Protein AF-A0A932TLA5-F1 (afdb_monomer)

Solvent-accessible surface area (backbone atoms only — not comparable to full-atom values): 7804 Å² total; per-residue (Å²): 129,85,81,56,60,15,29,28,71,40,36,36,31,42,63,50,91,92,55,76,73,46,76,40,68,58,50,44,38,35,50,74,53,15,45,77,65,34,44,91,45,57,75,76,45,26,44,30,40,27,32,50,67,37,42,52,53,24,27,58,73,66,78,42,95,70,65,72,69,78,76,64,48,32,30,34,30,35,72,45,68,63,69,78,38,51,79,34,40,33,36,40,54,59,18,31,30,37,25,69,36,71,37,80,64,48,72,66,38,30,74,76,38,80,63,44,28,68,39,23,57,56,88,46,27,48,13,32,25,16,27,28,72,38,44,26,56,33,41,55,69,26,50,30,36,70,56,78,84,130

Structure (mmCIF, N/CA/C/O backbone):
data_AF-A0A932TLA5-F1
#
_entry.id   AF-A0A932TLA5-F1
#
loop_
_atom_site.group_PDB
_atom_site.id
_atom_site.type_symbol
_atom_site.label_atom_id
_atom_site.label_alt_id
_atom_site.label_comp_id
_atom_site.label_asym_id
_atom_site.label_entity_id
_atom_site.label_seq_id
_atom_site.pdbx_PDB_ins_code
_atom_site.Cartn_x
_atom_site.Cartn_y
_atom_site.Cartn_z
_atom_site.occupancy
_atom_site.B_iso_or_equiv
_atom_site.auth_seq_id
_atom_site.auth_comp_id
_atom_site.auth_asym_id
_atom_site.auth_atom_id
_atom_site.pdbx_PDB_model_num
ATOM 1 N N . MET A 1 1 ? -26.756 2.332 -3.937 1.00 44.00 1 MET A N 1
ATOM 2 C CA . MET A 1 1 ? -25.362 2.520 -4.384 1.00 44.00 1 MET A CA 1
ATOM 3 C C . MET A 1 1 ? -24.557 1.477 -3.639 1.00 44.00 1 MET A C 1
ATOM 5 O O . MET A 1 1 ? -24.578 1.517 -2.418 1.00 44.00 1 MET A O 1
ATOM 9 N N . SER A 1 2 ? -24.045 0.454 -4.327 1.00 42.62 2 SER A N 1
ATOM 10 C CA . SER A 1 2 ? -23.400 -0.683 -3.659 1.00 42.62 2 SER A CA 1
ATOM 11 C C . SER A 1 2 ? -22.163 -0.208 -2.914 1.00 42.62 2 SER A C 1
ATOM 13 O O . SER A 1 2 ? -21.214 0.274 -3.531 1.00 42.62 2 SER A O 1
ATOM 15 N N . ASP A 1 3 ? -22.213 -0.336 -1.595 1.00 55.25 3 ASP A N 1
ATOM 16 C CA . ASP A 1 3 ? -21.116 -0.067 -0.680 1.00 55.25 3 ASP A CA 1
ATOM 17 C C . ASP A 1 3 ? -20.036 -1.130 -0.928 1.00 55.25 3 ASP A C 1
ATOM 19 O O . ASP A 1 3 ? -20.068 -2.235 -0.379 1.00 55.25 3 ASP A O 1
ATOM 23 N N . SER A 1 4 ? -19.171 -0.872 -1.913 1.00 65.69 4 SER A N 1
ATOM 24 C CA . SER A 1 4 ? -18.162 -1.837 -2.347 1.00 65.69 4 SER A CA 1
ATOM 25 C C . SER A 1 4 ? -17.140 -1.981 -1.229 1.00 65.69 4 SER A C 1
ATOM 27 O O . SER A 1 4 ? -16.305 -1.104 -1.010 1.00 65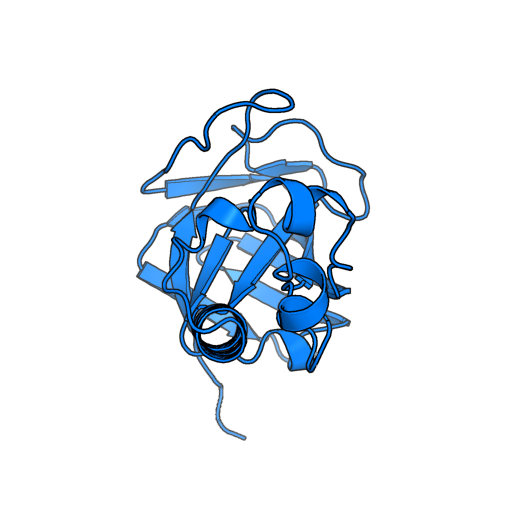.69 4 SER A O 1
ATOM 29 N N . THR A 1 5 ? -17.266 -3.075 -0.483 1.00 86.94 5 THR A N 1
ATOM 30 C CA . THR A 1 5 ? -16.390 -3.412 0.635 1.00 86.94 5 THR A CA 1
ATOM 31 C C . THR A 1 5 ? -15.260 -4.287 0.113 1.00 86.94 5 THR A C 1
ATOM 33 O O . THR A 1 5 ? -15.496 -5.409 -0.333 1.00 86.94 5 THR A O 1
ATOM 36 N N . GLY A 1 6 ? -14.039 -3.765 0.171 1.00 95.44 6 GLY A N 1
ATOM 37 C CA . GLY A 1 6 ? -12.826 -4.528 -0.084 1.00 95.44 6 GLY A CA 1
ATOM 38 C C . GLY A 1 6 ? -12.287 -5.208 1.173 1.00 95.44 6 GLY A C 1
ATOM 39 O O . GLY A 1 6 ? -12.865 -5.107 2.257 1.00 95.44 6 GLY A O 1
ATOM 40 N N . VAL A 1 7 ? -11.141 -5.866 1.033 1.00 97.75 7 VAL A N 1
ATOM 41 C CA . VAL A 1 7 ? -10.421 -6.536 2.124 1.00 97.75 7 VAL A CA 1
ATOM 42 C C . VAL A 1 7 ? -8.923 -6.268 2.026 1.00 97.75 7 VAL A C 1
ATOM 44 O O . VAL A 1 7 ? -8.384 -6.187 0.923 1.00 97.75 7 VAL A O 1
ATOM 47 N N . ILE A 1 8 ? -8.242 -6.125 3.163 1.00 98.25 8 ILE A N 1
ATOM 48 C CA . ILE A 1 8 ? -6.777 -6.098 3.225 1.00 98.25 8 ILE A CA 1
ATOM 49 C C . ILE A 1 8 ? -6.261 -7.525 3.041 1.00 98.25 8 ILE A C 1
ATOM 51 O O . ILE A 1 8 ? -6.511 -8.394 3.869 1.00 98.25 8 ILE A O 1
ATOM 55 N N . GLU A 1 9 ? -5.517 -7.771 1.970 1.00 98.00 9 GLU A N 1
ATOM 56 C CA . GLU A 1 9 ? -4.968 -9.092 1.649 1.00 98.00 9 GLU A CA 1
ATOM 57 C C . GLU A 1 9 ? -3.507 -9.240 2.091 1.00 98.00 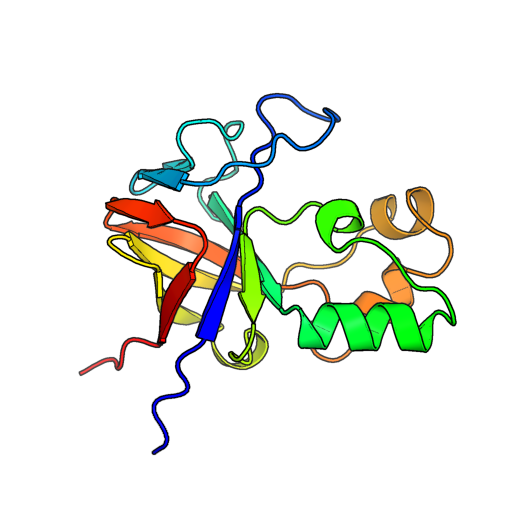9 GLU A C 1
ATOM 59 O O . GLU A 1 9 ? -3.071 -10.343 2.410 1.00 98.00 9 GLU A O 1
ATOM 64 N N . ALA A 1 10 ? -2.750 -8.139 2.148 1.00 98.12 10 ALA A N 1
ATOM 65 C CA . ALA A 1 10 ? -1.383 -8.146 2.660 1.00 98.12 10 ALA A CA 1
ATOM 66 C C . ALA A 1 10 ? -0.992 -6.800 3.275 1.00 98.12 10 ALA A C 1
ATOM 68 O O . ALA A 1 10 ? -1.397 -5.740 2.787 1.00 98.12 10 ALA A O 1
ATOM 69 N N . ILE A 1 11 ? -0.143 -6.856 4.303 1.00 98.31 11 ILE A N 1
ATOM 70 C CA . ILE A 1 11 ? 0.480 -5.695 4.938 1.00 98.31 11 ILE A CA 1
ATOM 71 C C . ILE A 1 11 ? 1.996 -5.862 4.861 1.00 98.31 11 ILE A C 1
ATOM 73 O O . ILE A 1 11 ? 2.549 -6.877 5.282 1.00 98.31 11 ILE A O 1
ATOM 77 N N . LEU A 1 12 ? 2.669 -4.853 4.318 1.00 97.75 12 LEU A N 1
ATOM 78 C CA . LEU A 1 12 ? 4.102 -4.833 4.070 1.00 97.75 12 LEU A CA 1
ATOM 79 C C . LEU A 1 12 ? 4.700 -3.532 4.609 1.00 97.75 12 LEU A C 1
ATOM 81 O O . LEU A 1 12 ? 4.264 -2.421 4.277 1.00 97.75 12 LEU A O 1
ATOM 85 N N . VAL A 1 13 ? 5.766 -3.665 5.388 1.00 96.94 13 VAL A N 1
ATOM 86 C CA . VAL A 1 13 ?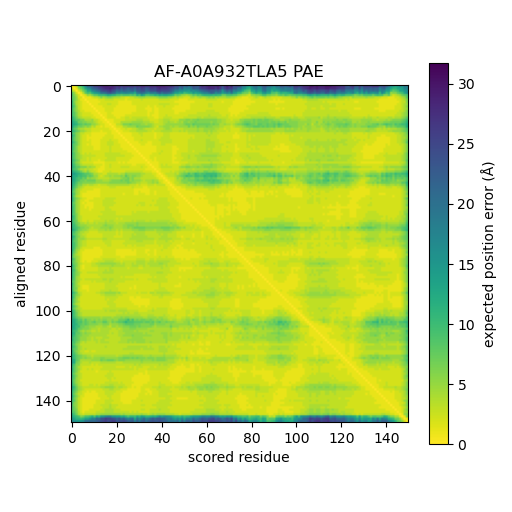 6.562 -2.527 5.855 1.00 96.94 13 VAL A CA 1
ATOM 87 C C . VAL A 1 13 ? 7.975 -2.584 5.293 1.00 96.94 13 VAL A C 1
ATOM 89 O O . VAL A 1 13 ? 8.506 -3.644 4.947 1.00 96.94 13 VAL A O 1
ATOM 92 N N . TYR A 1 14 ? 8.587 -1.410 5.171 1.00 95.88 14 TYR A N 1
ATOM 93 C CA . TYR A 1 14 ? 9.925 -1.224 4.629 1.00 95.88 14 TYR A CA 1
ATOM 94 C C . TYR A 1 14 ? 10.759 -0.396 5.611 1.00 95.88 14 TYR A C 1
ATOM 96 O O . TYR A 1 14 ? 10.962 0.798 5.365 1.00 95.88 14 TYR A O 1
ATOM 104 N N . PRO A 1 15 ? 11.273 -1.002 6.700 1.00 93.94 15 PRO A N 1
ATOM 105 C CA . PRO A 1 15 ? 11.935 -0.271 7.785 1.00 93.94 15 PRO A CA 1
ATOM 106 C C . PRO A 1 15 ? 13.133 0.570 7.321 1.00 93.94 15 PRO A C 1
ATOM 108 O O . PRO A 1 15 ? 13.428 1.622 7.884 1.00 93.94 15 PRO A O 1
ATOM 111 N N . THR A 1 16 ? 13.819 0.138 6.256 1.00 92.31 16 THR A N 1
ATOM 112 C CA . THR A 1 16 ? 14.958 0.855 5.665 1.00 92.31 16 THR A CA 1
ATOM 113 C C . THR A 1 16 ? 14.857 0.963 4.135 1.00 92.31 16 THR A C 1
ATOM 115 O O . THR A 1 16 ? 14.160 0.181 3.478 1.00 92.31 16 THR A O 1
ATOM 118 N N . PRO A 1 17 ? 15.520 1.946 3.494 1.00 87.56 17 PRO A N 1
ATOM 119 C CA . PRO A 1 17 ? 15.558 2.029 2.036 1.00 87.56 17 PRO A CA 1
ATOM 120 C C . PRO A 1 17 ? 16.142 0.760 1.401 1.00 87.56 17 PRO A C 1
ATOM 122 O O . PRO A 1 17 ? 17.169 0.261 1.840 1.00 87.56 17 PRO A O 1
ATOM 125 N N . ARG A 1 18 ? 15.514 0.281 0.319 1.00 84.25 18 ARG A N 1
ATOM 126 C CA . ARG A 1 18 ? 15.942 -0.902 -0.459 1.00 84.25 18 ARG A CA 1
ATOM 127 C C . ARG A 1 18 ? 15.933 -2.237 0.305 1.00 84.25 18 ARG A C 1
ATOM 129 O O . ARG A 1 18 ? 16.399 -3.223 -0.252 1.00 84.25 18 ARG A O 1
ATOM 136 N N . CYS A 1 19 ? 15.348 -2.311 1.502 1.00 89.19 19 CYS A N 1
ATOM 137 C CA . CYS A 1 19 ? 15.177 -3.590 2.192 1.00 89.19 19 CYS A CA 1
ATOM 138 C C . CYS A 1 19 ? 14.249 -4.550 1.431 1.00 89.19 19 CYS A C 1
ATOM 140 O O . CYS A 1 19 ? 13.454 -4.134 0.570 1.00 89.19 19 CYS A O 1
ATOM 142 N N . VAL A 1 20 ? 14.349 -5.826 1.796 1.00 91.06 20 VAL A N 1
ATOM 143 C CA . VAL A 1 20 ? 13.316 -6.832 1.539 1.00 91.06 20 VAL A CA 1
ATOM 144 C C . VAL A 1 20 ? 12.056 -6.426 2.321 1.00 91.06 20 VAL A C 1
ATOM 146 O O . VAL A 1 20 ? 12.198 -5.981 3.462 1.00 91.06 20 VAL A O 1
ATOM 149 N N . PRO A 1 21 ? 10.849 -6.498 1.726 1.00 93.94 21 PRO A N 1
ATOM 150 C CA . PRO A 1 21 ? 9.612 -6.244 2.462 1.00 93.94 21 PRO A CA 1
ATOM 151 C C . PRO A 1 21 ? 9.511 -7.148 3.691 1.00 93.94 21 PRO A C 1
ATOM 153 O O . PRO A 1 21 ? 9.815 -8.337 3.610 1.00 93.94 21 PRO A O 1
ATOM 156 N N . VAL A 1 22 ? 9.037 -6.589 4.800 1.00 96.62 22 VAL A N 1
ATOM 157 C CA . VAL A 1 22 ? 8.673 -7.363 5.988 1.00 96.62 22 VAL A CA 1
ATOM 158 C C . VAL A 1 22 ? 7.150 -7.522 5.980 1.00 96.62 22 VAL A C 1
ATOM 160 O O . VAL A 1 22 ? 6.454 -6.514 6.143 1.00 96.62 22 VAL A O 1
ATOM 163 N N . PRO A 1 23 ? 6.619 -8.734 5.732 1.00 97.25 23 PRO A N 1
ATOM 164 C CA . PRO A 1 23 ? 5.188 -8.981 5.812 1.00 97.25 23 PRO A CA 1
ATOM 165 C C . PRO A 1 23 ? 4.731 -9.013 7.268 1.00 97.25 23 PRO A C 1
ATOM 167 O O . PRO A 1 23 ? 5.410 -9.581 8.124 1.00 97.25 23 PRO A O 1
ATOM 170 N N . LEU A 1 24 ? 3.570 -8.422 7.532 1.00 97.62 24 LEU A N 1
ATOM 171 C CA . LEU A 1 24 ? 2.946 -8.392 8.849 1.00 97.62 24 LEU A CA 1
ATOM 172 C C . LEU A 1 24 ? 1.520 -8.946 8.773 1.00 97.62 24 LEU A C 1
ATOM 174 O O . LEU A 1 24 ? 0.805 -8.704 7.801 1.00 97.62 24 LEU A O 1
ATOM 178 N N . ALA A 1 25 ? 1.097 -9.667 9.813 1.00 97.81 25 ALA A N 1
ATOM 179 C CA . ALA A 1 25 ? -0.305 -10.061 9.976 1.00 97.81 25 ALA A CA 1
ATOM 180 C C . ALA A 1 25 ? -1.173 -8.877 10.439 1.00 97.81 25 ALA A C 1
ATOM 182 O O . ALA A 1 25 ? -2.342 -8.780 10.073 1.00 97.81 25 ALA A O 1
ATOM 183 N N . GLU A 1 26 ? -0.577 -7.963 11.205 1.00 97.81 26 GLU A N 1
ATOM 184 C CA . GLU A 1 26 ? -1.186 -6.737 11.710 1.00 97.81 26 GLU A CA 1
ATOM 185 C C . GLU A 1 26 ? -0.165 -5.596 11.748 1.00 97.81 26 GLU A C 1
ATOM 187 O O . GLU A 1 26 ? 1.035 -5.829 11.875 1.00 97.81 26 GLU A O 1
ATOM 192 N N . ALA A 1 27 ? -0.635 -4.357 11.643 1.00 97.88 27 ALA A N 1
ATOM 193 C CA . ALA A 1 27 ? 0.182 -3.160 11.783 1.00 97.88 27 ALA A CA 1
ATOM 194 C C . ALA A 1 27 ? -0.584 -2.054 12.512 1.00 97.88 27 ALA A C 1
ATOM 196 O O . ALA A 1 27 ? -1.814 -2.027 12.552 1.00 97.88 27 ALA A O 1
ATOM 197 N N . THR A 1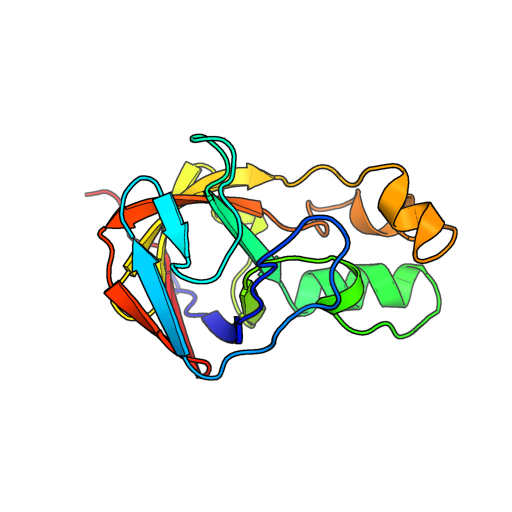 28 ? 0.156 -1.095 13.066 1.00 98.19 28 THR A N 1
ATOM 198 C CA . THR A 1 28 ? -0.427 0.120 13.648 1.00 98.19 28 THR A CA 1
ATOM 199 C C . THR A 1 28 ? -0.265 1.292 12.688 1.00 98.19 28 THR A C 1
ATOM 201 O O . THR A 1 28 ? 0.861 1.720 12.416 1.00 98.19 28 THR A O 1
ATOM 204 N N . ALA A 1 29 ? -1.382 1.844 12.215 1.00 97.81 29 ALA A N 1
ATOM 205 C CA . ALA A 1 29 ? -1.404 3.121 11.517 1.00 97.81 29 ALA A CA 1
ATOM 206 C C . ALA A 1 29 ? -1.363 4.272 12.531 1.00 97.81 29 ALA A C 1
ATOM 208 O O . ALA A 1 29 ? -2.087 4.280 13.525 1.00 97.81 29 ALA A O 1
ATOM 209 N N . VAL A 1 30 ? -0.519 5.262 12.272 1.00 97.44 30 VAL A N 1
ATOM 210 C CA . VAL A 1 30 ? -0.298 6.430 13.121 1.00 97.44 30 VAL A CA 1
ATOM 211 C C . VAL A 1 30 ? -0.643 7.677 12.317 1.00 97.44 30 VAL A C 1
ATOM 213 O O . VAL A 1 30 ? -0.079 7.907 11.243 1.00 97.44 30 VAL A O 1
ATOM 216 N N . ALA A 1 31 ? -1.577 8.473 12.844 1.00 96.69 31 ALA A N 1
ATOM 217 C CA . ALA A 1 31 ? -2.048 9.695 12.204 1.00 96.69 31 ALA A CA 1
ATOM 218 C C . ALA A 1 31 ? -0.882 10.633 11.872 1.00 96.69 31 ALA A C 1
ATOM 220 O O . ALA A 1 31 ? 0.001 10.859 12.699 1.00 96.69 31 ALA A O 1
ATOM 221 N N . ASN A 1 32 ? -0.894 11.176 10.656 1.00 94.81 32 ASN A N 1
ATOM 222 C CA . ASN A 1 32 ? 0.142 12.054 10.109 1.00 94.81 32 ASN A CA 1
ATOM 223 C C . ASN A 1 32 ? 1.560 11.454 10.013 1.00 94.81 32 ASN A C 1
ATOM 225 O O . ASN A 1 32 ? 2.516 12.190 9.768 1.00 94.81 32 ASN A O 1
ATOM 229 N N . VAL A 1 33 ? 1.711 10.135 10.182 1.00 95.00 33 VAL A N 1
ATOM 230 C CA . VAL A 1 33 ? 3.015 9.451 10.156 1.00 95.00 33 VAL A CA 1
ATOM 231 C C . VAL A 1 33 ? 3.038 8.311 9.134 1.00 95.00 33 VAL A C 1
ATOM 233 O O . VAL A 1 33 ? 3.945 8.262 8.307 1.00 95.00 33 VAL A O 1
ATOM 236 N N . GLY A 1 34 ? 2.053 7.407 9.151 1.00 96.19 34 GLY A N 1
ATOM 237 C CA . GLY A 1 34 ? 2.057 6.181 8.339 1.00 96.19 34 GLY A CA 1
ATOM 238 C C . GLY A 1 34 ? 1.978 4.922 9.198 1.00 96.19 34 GLY A C 1
ATOM 239 O O . GLY A 1 34 ? 1.271 4.916 10.199 1.00 96.19 34 GLY A O 1
ATOM 240 N N . LEU A 1 35 ? 2.672 3.846 8.820 1.00 97.19 35 LEU A N 1
ATOM 241 C CA . LEU A 1 35 ? 2.709 2.596 9.597 1.00 97.19 35 LEU A CA 1
ATOM 242 C C . LEU A 1 35 ? 3.920 2.576 10.544 1.00 97.19 35 LEU A C 1
ATOM 244 O O . LEU A 1 35 ? 5.016 2.950 10.133 1.00 97.19 35 LEU A O 1
ATOM 248 N N . ARG A 1 36 ? 3.736 2.127 11.795 1.00 94.38 36 ARG A N 1
ATOM 249 C CA . ARG A 1 36 ? 4.734 2.214 12.884 1.00 94.38 36 ARG A CA 1
ATOM 250 C C . ARG A 1 36 ? 6.077 1.518 12.587 1.00 94.38 36 ARG A C 1
ATOM 252 O O . ARG A 1 36 ? 7.103 2.016 13.043 1.00 94.38 36 ARG A O 1
ATOM 259 N N . GLU A 1 37 ? 6.096 0.425 11.825 1.00 93.00 37 GLU A N 1
ATOM 260 C CA . GLU A 1 37 ? 7.330 -0.264 11.401 1.00 93.00 37 GLU A CA 1
ATOM 261 C C . GLU A 1 37 ? 7.802 0.088 9.978 1.00 93.00 37 GLU A C 1
ATOM 263 O O . GLU A 1 37 ? 8.829 -0.420 9.518 1.00 93.00 37 GLU A O 1
ATOM 268 N N . ASP A 1 38 ? 7.080 0.949 9.254 1.00 95.94 38 ASP A N 1
ATOM 269 C CA . ASP A 1 38 ? 7.557 1.449 7.966 1.00 95.94 38 ASP A CA 1
ATOM 270 C C . ASP A 1 38 ? 8.548 2.596 8.184 1.00 95.94 38 ASP A C 1
ATOM 272 O O . ASP A 1 38 ? 8.495 3.343 9.162 1.00 95.94 38 ASP A O 1
ATOM 276 N N . ARG A 1 39 ? 9.478 2.764 7.244 1.00 92.12 39 ARG A N 1
ATOM 277 C CA . ARG A 1 39 ? 10.347 3.945 7.246 1.00 92.12 39 ARG A CA 1
ATOM 278 C C . ARG A 1 39 ? 9.521 5.227 7.187 1.00 92.12 39 ARG A C 1
ATOM 280 O O . ARG A 1 39 ? 8.446 5.259 6.589 1.00 92.12 39 ARG A O 1
ATOM 287 N N . ASN A 1 40 ? 10.112 6.321 7.658 1.00 86.75 40 ASN A N 1
ATOM 288 C CA . ASN A 1 40 ? 9.500 7.635 7.518 1.00 86.75 40 ASN A CA 1
ATOM 289 C C . ASN A 1 40 ? 9.283 7.989 6.033 1.00 86.75 40 ASN A C 1
ATOM 291 O O . ASN A 1 40 ? 10.181 7.825 5.193 1.00 86.75 40 ASN A O 1
ATOM 295 N N . ARG A 1 41 ? 8.080 8.457 5.707 1.00 86.19 41 ARG A N 1
ATOM 296 C CA . ARG A 1 41 ? 7.663 8.804 4.346 1.00 86.19 41 ARG A CA 1
ATOM 297 C C . ARG A 1 41 ? 7.349 10.301 4.265 1.00 86.19 41 ARG A C 1
ATOM 299 O O . ARG A 1 41 ? 7.128 10.935 5.291 1.00 86.19 41 ARG A O 1
ATOM 306 N N . PRO A 1 42 ? 7.330 10.897 3.060 1.00 88.94 42 PRO A N 1
ATOM 307 C CA . PRO A 1 42 ? 6.852 12.267 2.899 1.00 88.94 42 PRO A CA 1
ATOM 308 C C . PRO A 1 42 ? 5.433 12.425 3.457 1.00 88.94 42 PRO A C 1
ATOM 310 O O . PRO A 1 42 ? 4.612 11.523 3.286 1.00 88.94 42 PRO A O 1
ATOM 313 N N . ALA A 1 43 ? 5.136 13.582 4.053 1.00 86.31 43 ALA A N 1
ATOM 314 C CA . ALA A 1 43 ? 3.862 13.849 4.727 1.00 86.31 43 ALA A CA 1
ATOM 315 C C . ALA A 1 43 ? 2.630 13.608 3.837 1.00 86.31 43 ALA A C 1
ATOM 317 O O . ALA A 1 43 ? 1.588 13.200 4.334 1.00 86.31 43 ALA A O 1
ATOM 318 N N . GLU A 1 44 ? 2.766 13.807 2.526 1.00 88.56 44 GLU A N 1
ATOM 319 C CA . GLU A 1 44 ? 1.696 13.643 1.535 1.00 88.56 44 GLU A CA 1
ATOM 320 C C . GLU A 1 44 ? 1.500 12.189 1.070 1.00 88.56 44 GLU A C 1
ATOM 322 O O . GLU A 1 44 ? 0.527 11.892 0.384 1.00 88.56 44 GLU A O 1
ATOM 327 N N . ARG A 1 45 ? 2.420 11.276 1.413 1.00 93.06 45 ARG A N 1
ATOM 328 C CA . ARG A 1 45 ? 2.419 9.867 0.988 1.00 93.06 45 ARG A CA 1
ATOM 329 C C . ARG A 1 45 ? 2.864 8.974 2.13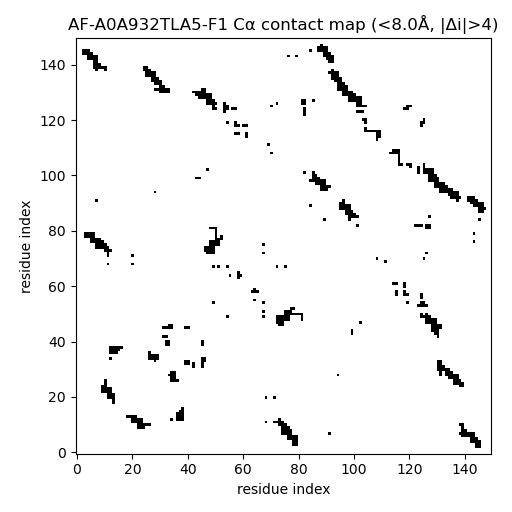9 1.00 93.06 45 ARG A C 1
ATOM 331 O O . ARG A 1 45 ? 3.981 8.459 2.130 1.00 93.06 45 ARG A O 1
ATOM 338 N N . GLN A 1 46 ? 1.987 8.791 3.113 1.00 96.00 46 GLN A N 1
ATOM 339 C CA . GLN A 1 46 ? 2.285 8.036 4.329 1.00 96.00 46 GLN A CA 1
ATOM 340 C C . GLN A 1 46 ? 2.069 6.536 4.131 1.00 96.00 46 GLN A C 1
ATOM 342 O O . GLN A 1 46 ? 2.900 5.736 4.548 1.00 96.00 46 GLN A O 1
ATOM 347 N N . VAL A 1 47 ? 0.990 6.160 3.440 1.00 96.81 47 VAL A N 1
ATOM 348 C CA . VAL A 1 47 ? 0.642 4.764 3.149 1.00 96.81 47 VAL A CA 1
ATOM 349 C C . VAL A 1 47 ? 0.353 4.621 1.656 1.00 96.81 47 VAL A C 1
ATOM 351 O O . VAL A 1 47 ? -0.156 5.536 1.010 1.00 96.81 47 VAL A O 1
ATOM 354 N N . THR A 1 48 ? 0.733 3.487 1.072 1.00 97.12 48 THR A N 1
ATOM 355 C CA . THR A 1 48 ? 0.461 3.166 -0.338 1.00 97.12 48 THR A CA 1
ATOM 356 C C . THR A 1 48 ? -0.369 1.899 -0.446 1.00 97.12 48 THR A C 1
ATOM 358 O O . THR A 1 48 ? -0.085 0.925 0.248 1.00 97.12 48 THR A O 1
ATOM 361 N N . LEU A 1 49 ? -1.374 1.921 -1.318 1.00 98.00 49 LEU A N 1
ATOM 362 C CA . LEU A 1 49 ? -2.317 0.826 -1.519 1.00 98.00 49 LEU A CA 1
ATOM 363 C C . LEU A 1 49 ? -2.230 0.328 -2.963 1.00 98.00 49 LEU A C 1
ATOM 365 O O . LEU A 1 49 ? -2.104 1.130 -3.891 1.00 98.00 49 LEU A O 1
ATOM 369 N N . LEU A 1 50 ? -2.323 -0.984 -3.148 1.00 98.19 50 LEU A N 1
ATOM 370 C CA . LEU A 1 50 ? -2.354 -1.660 -4.442 1.00 98.19 50 LEU A CA 1
ATOM 371 C C . LEU A 1 50 ? -3.575 -2.580 -4.504 1.00 98.19 50 LEU A C 1
ATOM 373 O O . LEU A 1 50 ? -3.795 -3.352 -3.577 1.00 98.19 50 LEU A O 1
ATOM 377 N N . SER A 1 51 ? -4.345 -2.525 -5.592 1.00 97.44 51 SER A N 1
ATOM 378 C CA . SER A 1 51 ? -5.434 -3.479 -5.820 1.00 97.44 51 SER A CA 1
ATOM 379 C C . SER A 1 51 ? -4.859 -4.779 -6.379 1.00 97.44 51 SER A C 1
ATOM 381 O O . SER A 1 51 ? -4.049 -4.751 -7.313 1.00 97.44 51 SER A O 1
ATOM 383 N N . ARG A 1 52 ? -5.292 -5.922 -5.836 1.00 97.12 52 ARG A N 1
ATOM 384 C CA . ARG A 1 52 ? -4.954 -7.244 -6.375 1.00 97.12 52 ARG A CA 1
ATOM 385 C C . ARG A 1 52 ? -5.404 -7.362 -7.828 1.00 97.12 52 ARG A C 1
ATOM 387 O O . ARG A 1 52 ? -4.648 -7.856 -8.658 1.00 97.12 52 ARG A O 1
ATOM 394 N N . GLU A 1 53 ? -6.611 -6.907 -8.146 1.00 96.62 53 GLU A N 1
ATOM 395 C CA . GLU A 1 53 ? -7.183 -6.984 -9.491 1.00 96.62 53 GLU A CA 1
ATOM 396 C C . GLU A 1 53 ? -6.398 -6.129 -10.494 1.00 96.62 53 GLU A C 1
ATOM 398 O O . GLU A 1 53 ? -6.125 -6.570 -11.611 1.00 96.62 53 GLU A O 1
ATOM 403 N N . ASP A 1 54 ? -6.001 -4.919 -10.096 1.00 96.69 54 ASP A N 1
ATOM 404 C CA . ASP A 1 54 ? -5.148 -4.051 -10.911 1.00 96.69 54 ASP A CA 1
ATOM 405 C C . ASP A 1 54 ? -3.763 -4.650 -11.142 1.00 96.69 54 ASP A C 1
ATOM 407 O O . ASP A 1 54 ? -3.243 -4.613 -12.262 1.00 96.69 54 ASP A O 1
ATOM 411 N N . TRP A 1 55 ? -3.181 -5.236 -10.094 1.00 97.25 55 TRP A N 1
ATOM 412 C CA . TRP A 1 55 ? -1.903 -5.922 -10.191 1.00 97.25 55 TRP A CA 1
ATOM 413 C C . TRP A 1 55 ? -1.981 -7.104 -11.159 1.00 97.25 55 TRP A C 1
ATOM 415 O O . TRP A 1 55 ? -1.173 -7.180 -12.079 1.00 97.25 55 TRP A O 1
ATOM 425 N N . GLN A 1 56 ? -3.002 -7.957 -11.023 1.00 96.69 56 GLN A N 1
ATOM 426 C CA . GLN A 1 56 ? -3.250 -9.089 -11.921 1.00 96.69 56 GLN A CA 1
ATOM 427 C C . GLN A 1 56 ? -3.413 -8.645 -13.380 1.00 96.69 56 GLN A C 1
ATOM 429 O O . GLN A 1 56 ? -2.864 -9.276 -14.279 1.00 96.69 56 GLN A O 1
ATOM 434 N N . ARG A 1 57 ? -4.116 -7.533 -13.639 1.00 96.69 57 ARG A N 1
ATOM 435 C CA . ARG A 1 57 ? -4.222 -6.962 -14.993 1.00 96.69 57 ARG A CA 1
ATOM 436 C C . ARG A 1 57 ? -2.872 -6.501 -15.539 1.00 96.69 57 ARG A C 1
ATOM 438 O O . ARG A 1 57 ? -2.596 -6.697 -16.720 1.00 96.69 57 ARG A O 1
ATOM 445 N N . ALA A 1 58 ? -2.050 -5.857 -14.712 1.00 96.38 58 ALA A N 1
ATOM 446 C CA . ALA A 1 58 ? -0.737 -5.374 -15.128 1.00 96.38 58 ALA A CA 1
ATOM 447 C C . ALA A 1 58 ? 0.233 -6.528 -15.424 1.00 96.38 58 ALA A C 1
ATOM 449 O O . ALA A 1 58 ? 0.953 -6.478 -16.417 1.00 96.38 58 ALA A O 1
ATOM 450 N N . THR A 1 59 ? 0.239 -7.570 -14.595 1.00 96.38 59 THR A N 1
ATOM 451 C CA . THR A 1 59 ? 1.110 -8.740 -14.763 1.00 96.38 59 THR A CA 1
ATOM 452 C C . THR A 1 59 ? 0.651 -9.625 -15.928 1.00 96.38 59 THR A C 1
ATOM 454 O O . THR A 1 59 ? 1.476 -10.070 -16.723 1.00 96.38 59 THR A O 1
ATOM 457 N N . ALA A 1 60 ? -0.661 -9.768 -16.137 1.00 95.94 60 ALA A N 1
ATOM 458 C CA . ALA A 1 60 ? -1.205 -10.424 -17.325 1.00 95.94 60 ALA A CA 1
ATOM 459 C C . ALA A 1 60 ? -0.826 -9.693 -18.624 1.00 95.94 60 ALA A C 1
ATOM 461 O O . ALA A 1 60 ? -0.406 -10.333 -19.578 1.00 95.94 60 ALA A O 1
ATOM 462 N N . ALA A 1 61 ? -0.899 -8.356 -18.657 1.00 95.62 61 ALA A N 1
ATOM 463 C CA . ALA A 1 61 ? -0.477 -7.564 -19.822 1.00 95.62 61 ALA A CA 1
ATOM 464 C C . ALA A 1 61 ? 1.032 -7.654 -20.120 1.00 95.62 61 ALA A C 1
ATOM 466 O O . ALA A 1 61 ? 1.475 -7.271 -21.200 1.00 95.62 61 ALA A O 1
ATOM 467 N N . LEU A 1 62 ? 1.811 -8.130 -19.150 1.00 94.44 62 LEU A N 1
ATOM 468 C CA . LEU A 1 62 ? 3.242 -8.368 -19.261 1.00 94.44 62 LEU A CA 1
ATOM 469 C C . LEU A 1 62 ? 3.567 -9.820 -19.653 1.00 94.44 62 LEU A C 1
ATOM 471 O O . LEU A 1 62 ? 4.741 -10.148 -19.803 1.00 94.44 62 LEU A O 1
ATOM 475 N N . ASP A 1 63 ? 2.558 -10.690 -19.769 1.00 95.31 63 ASP A N 1
ATOM 476 C CA . ASP A 1 63 ? 2.704 -12.138 -19.952 1.00 95.31 63 ASP A CA 1
ATOM 477 C C . ASP A 1 63 ? 3.577 -12.797 -18.865 1.00 95.31 63 ASP A C 1
ATOM 479 O O . ASP A 1 63 ? 4.357 -13.720 -19.119 1.00 95.31 63 ASP A O 1
ATOM 483 N N . ARG A 1 64 ? 3.484 -12.306 -17.620 1.00 93.38 64 ARG A N 1
ATOM 484 C CA . ARG A 1 64 ? 4.240 -12.837 -16.472 1.00 93.38 64 ARG A CA 1
ATOM 485 C C . ARG A 1 64 ? 3.404 -12.791 -15.211 1.00 93.38 64 ARG A C 1
ATOM 487 O O . ARG A 1 64 ? 2.835 -11.759 -14.906 1.00 93.38 64 ARG A O 1
ATOM 494 N N . GLU A 1 65 ? 3.429 -13.838 -14.398 1.00 91.69 65 GLU A N 1
ATOM 495 C CA . GLU A 1 65 ? 2.917 -13.756 -13.028 1.00 91.69 65 GLU A CA 1
ATOM 496 C C . GLU A 1 65 ? 4.006 -13.213 -12.098 1.00 91.69 65 GLU A C 1
ATOM 498 O O . GLU A 1 65 ? 5.128 -13.721 -12.074 1.00 91.69 65 GLU A O 1
ATOM 503 N N . LEU A 1 66 ? 3.689 -12.156 -11.345 1.00 94.50 66 LEU A N 1
ATOM 504 C CA . LEU A 1 66 ? 4.609 -11.535 -10.393 1.00 94.50 66 LEU A CA 1
ATOM 505 C C . LEU A 1 66 ? 3.939 -11.390 -9.022 1.00 94.50 66 LEU A C 1
ATOM 507 O O . LEU A 1 66 ? 2.740 -11.101 -8.961 1.00 94.50 66 LEU A O 1
ATOM 511 N N . PRO A 1 67 ? 4.698 -11.522 -7.924 1.00 93.94 67 PRO A N 1
ATOM 512 C CA . PRO A 1 67 ? 4.187 -11.248 -6.587 1.00 93.94 67 PRO A CA 1
ATOM 513 C C . PRO A 1 67 ? 3.848 -9.747 -6.422 1.00 93.94 67 PRO A C 1
ATOM 515 O O . PRO A 1 67 ? 4.650 -8.904 -6.837 1.00 93.94 67 PRO A O 1
ATOM 518 N N . PRO A 1 68 ? 2.699 -9.364 -5.825 1.00 93.25 68 PRO A N 1
ATOM 519 C CA . PRO A 1 68 ? 2.328 -7.960 -5.579 1.00 93.25 68 PRO A CA 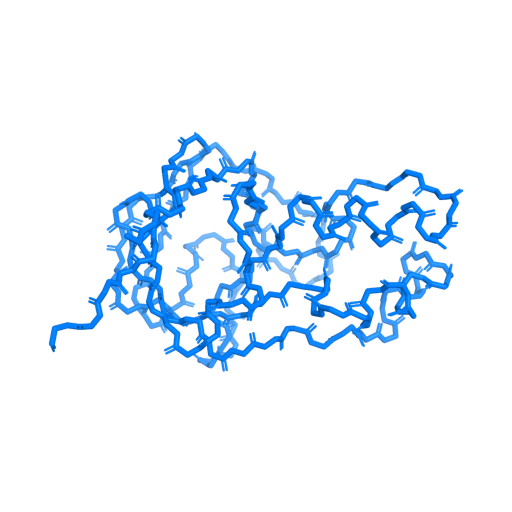1
ATOM 520 C C . PRO A 1 68 ? 3.399 -7.144 -4.839 1.00 93.25 68 PRO A C 1
ATOM 522 O O . PRO A 1 68 ? 3.557 -5.941 -5.060 1.00 93.25 68 PRO A O 1
ATOM 525 N N . GLU A 1 69 ? 4.201 -7.802 -4.003 1.00 91.81 69 GLU A N 1
ATOM 526 C CA . GLU A 1 69 ? 5.350 -7.255 -3.283 1.00 91.81 69 GLU A CA 1
ATOM 527 C C . GLU A 1 69 ? 6.380 -6.615 -4.225 1.00 91.81 69 GLU A C 1
ATOM 529 O O . GLU A 1 69 ? 7.074 -5.673 -3.823 1.00 91.81 69 GLU A O 1
ATOM 534 N N . THR A 1 70 ? 6.466 -7.069 -5.485 1.00 92.69 70 THR A N 1
ATOM 535 C CA . THR A 1 70 ? 7.324 -6.474 -6.523 1.00 92.69 70 THR A CA 1
ATOM 536 C C . THR A 1 70 ? 7.010 -4.992 -6.715 1.00 92.69 70 THR A C 1
ATOM 538 O O . THR A 1 70 ? 7.921 -4.188 -6.928 1.00 92.69 70 THR A O 1
ATOM 541 N N . ARG A 1 71 ? 5.742 -4.587 -6.554 1.00 94.56 71 ARG A N 1
ATOM 542 C CA . ARG A 1 71 ? 5.346 -3.177 -6.606 1.00 94.56 71 ARG A CA 1
ATOM 543 C C . ARG A 1 71 ? 5.874 -2.365 -5.428 1.00 94.56 71 ARG A C 1
ATOM 545 O O . ARG A 1 71 ? 6.092 -1.156 -5.552 1.00 94.56 71 ARG A O 1
ATOM 552 N N . ARG A 1 72 ? 6.083 -3.003 -4.283 1.00 94.31 72 ARG A N 1
ATOM 553 C CA . ARG A 1 72 ? 6.479 -2.380 -3.017 1.00 94.31 72 ARG A CA 1
ATOM 554 C C . ARG A 1 72 ? 5.447 -1.409 -2.413 1.00 94.31 72 ARG A C 1
ATOM 556 O O . ARG A 1 72 ? 5.830 -0.336 -1.932 1.00 94.31 72 ARG A O 1
ATOM 563 N N . ALA A 1 73 ? 4.160 -1.744 -2.508 1.00 95.69 73 ALA A N 1
ATOM 564 C CA . ALA A 1 73 ? 3.089 -1.040 -1.797 1.00 95.69 73 ALA A CA 1
ATOM 565 C C . ALA A 1 73 ? 3.043 -1.464 -0.320 1.00 95.69 73 ALA A C 1
ATOM 567 O O . ALA A 1 73 ? 3.538 -2.532 0.020 1.00 95.69 73 ALA A O 1
ATOM 568 N N . ASN A 1 74 ? 2.468 -0.639 0.557 1.00 97.38 74 ASN A N 1
ATOM 569 C CA . ASN A 1 74 ? 2.310 -1.011 1.966 1.00 97.38 74 ASN A CA 1
ATOM 570 C C . ASN A 1 74 ? 1.142 -1.969 2.177 1.00 97.38 74 ASN A C 1
ATOM 572 O O . ASN A 1 74 ? 1.245 -2.876 2.989 1.00 97.38 74 ASN A O 1
ATOM 576 N N . LEU A 1 75 ? 0.039 -1.752 1.466 1.00 98.12 75 LEU A N 1
ATOM 577 C CA . LEU A 1 75 ? -1.162 -2.566 1.582 1.00 98.12 75 LEU A CA 1
ATOM 578 C C . LEU A 1 75 ? -1.530 -3.120 0.212 1.00 98.12 75 LEU A C 1
ATOM 580 O O . LEU A 1 75 ? -1.573 -2.373 -0.769 1.00 98.12 75 LEU A O 1
ATOM 584 N N . VAL A 1 76 ? -1.824 -4.414 0.161 1.00 98.25 76 VAL A N 1
ATOM 585 C CA . VAL A 1 76 ? -2.525 -5.031 -0.967 1.00 98.25 76 VAL A CA 1
ATOM 586 C C . VAL A 1 76 ? -3.966 -5.231 -0.539 1.00 98.25 76 VAL A C 1
ATOM 588 O O . VAL A 1 76 ? -4.218 -5.741 0.552 1.00 98.25 76 VAL A O 1
ATOM 591 N N . VAL A 1 77 ? -4.901 -4.797 -1.373 1.00 97.81 77 VAL A N 1
ATOM 592 C CA . VAL A 1 77 ? -6.335 -4.893 -1.103 1.00 97.81 77 VAL A CA 1
ATOM 593 C C . VAL A 1 77 ? -7.053 -5.558 -2.269 1.00 97.81 77 VAL A C 1
ATOM 595 O O . VAL A 1 77 ? -6.653 -5.394 -3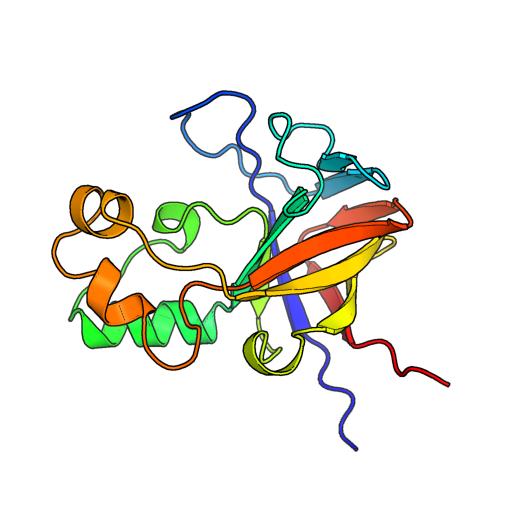.420 1.00 97.81 77 VAL A O 1
ATOM 598 N N . GLY A 1 78 ? -8.121 -6.288 -1.979 1.00 96.88 78 GLY A N 1
ATOM 599 C CA . GLY A 1 78 ? -8.992 -6.896 -2.983 1.00 96.88 78 GLY A CA 1
ATOM 600 C C . GLY A 1 78 ? -10.414 -6.364 -2.894 1.00 96.88 78 GLY A C 1
ATOM 601 O O . GLY A 1 78 ? -10.839 -5.892 -1.840 1.00 96.88 78 GLY A O 1
ATOM 602 N N . GLY A 1 79 ? -11.162 -6.450 -3.993 1.00 94.81 79 GLY A N 1
ATOM 603 C CA . GLY A 1 79 ? -12.599 -6.159 -4.016 1.00 94.81 79 GLY A CA 1
ATOM 604 C C . GLY A 1 79 ? -12.976 -4.675 -3.968 1.00 94.81 79 GLY A C 1
ATOM 605 O O . GLY A 1 79 ? -14.151 -4.359 -3.801 1.00 94.81 79 GLY A O 1
ATOM 606 N N . ILE A 1 80 ? -12.012 -3.761 -4.129 1.00 93.75 80 ILE A N 1
ATOM 607 C CA . ILE A 1 80 ? -12.261 -2.315 -4.150 1.00 93.75 80 ILE A CA 1
ATOM 608 C C . ILE A 1 80 ? -11.530 -1.622 -5.316 1.00 93.75 80 ILE A C 1
ATOM 610 O O . ILE A 1 80 ? -10.320 -1.806 -5.476 1.00 93.75 80 ILE A O 1
ATOM 614 N N . PRO A 1 81 ? -12.224 -0.797 -6.128 1.00 93.38 81 PRO A N 1
ATOM 615 C CA . PRO A 1 81 ? -11.600 -0.060 -7.223 1.00 93.38 81 PRO A CA 1
ATOM 616 C C . PRO A 1 81 ? -10.849 1.172 -6.694 1.00 93.38 81 PRO A C 1
ATOM 618 O O . PRO A 1 81 ? -11.390 2.274 -6.640 1.00 93.38 81 PRO A O 1
ATOM 621 N N . LEU A 1 82 ? -9.574 1.009 -6.321 1.00 95.31 82 LEU A N 1
ATOM 622 C CA . LEU A 1 82 ? -8.750 2.094 -5.754 1.00 95.31 82 LEU A CA 1
ATOM 623 C C . LEU A 1 82 ? -8.653 3.337 -6.653 1.00 95.31 82 LEU A C 1
ATOM 625 O O . LEU A 1 82 ? -8.513 4.458 -6.162 1.00 95.31 82 LEU A O 1
ATOM 629 N N . ALA A 1 83 ? -8.743 3.165 -7.972 1.00 94.31 83 ALA A N 1
ATOM 630 C CA . ALA A 1 83 ? -8.766 4.281 -8.910 1.00 94.31 83 ALA A CA 1
ATOM 631 C C . ALA A 1 83 ? -9.919 5.265 -8.627 1.00 94.31 83 ALA A C 1
ATOM 633 O O . ALA A 1 83 ? -9.741 6.468 -8.811 1.00 94.31 83 ALA A O 1
ATOM 634 N N . GLU A 1 84 ? -11.067 4.773 -8.157 1.00 94.44 84 GLU A N 1
ATOM 635 C CA . GLU A 1 84 ? -12.274 5.555 -7.849 1.00 94.44 84 GLU A CA 1
ATOM 636 C C . GLU A 1 84 ? -12.268 6.131 -6.426 1.00 94.44 84 GLU A C 1
ATOM 638 O O . GLU A 1 84 ? -13.164 6.887 -6.048 1.00 94.44 84 GLU A O 1
ATOM 643 N N . THR A 1 85 ? -11.264 5.780 -5.618 1.00 94.69 85 THR A N 1
ATOM 644 C CA . THR A 1 85 ? -11.148 6.243 -4.231 1.00 94.69 85 THR A CA 1
ATOM 645 C C . THR A 1 85 ? -10.260 7.473 -4.089 1.00 94.69 85 THR A C 1
ATOM 647 O O . THR A 1 85 ? -10.063 7.934 -2.974 1.00 94.69 85 THR A O 1
ATOM 650 N N . ILE A 1 86 ? -9.686 7.987 -5.181 1.00 95.94 86 ILE A N 1
ATOM 651 C CA . ILE A 1 86 ? -8.867 9.206 -5.157 1.00 95.94 86 ILE A CA 1
ATOM 652 C C . ILE A 1 86 ? -9.703 10.385 -4.653 1.00 95.94 86 ILE A C 1
ATOM 654 O O . ILE A 1 86 ? -10.855 10.533 -5.048 1.00 95.94 86 ILE A O 1
ATOM 658 N N . ASP A 1 87 ? -9.105 11.184 -3.767 1.00 95.94 87 ASP A N 1
ATOM 659 C CA . ASP A 1 87 ? -9.729 12.292 -3.036 1.00 95.94 87 ASP A CA 1
ATOM 660 C C . ASP A 1 87 ? -10.878 11.860 -2.107 1.00 95.94 87 ASP A C 1
ATOM 662 O O . ASP A 1 87 ? -11.686 12.676 -1.674 1.00 95.94 87 ASP A O 1
ATOM 666 N N . ARG A 1 88 ? -10.945 10.566 -1.759 1.00 95.75 88 ARG A N 1
ATOM 667 C CA . ARG A 1 88 ? -11.915 10.009 -0.806 1.00 95.75 88 ARG A CA 1
ATOM 668 C C . ARG A 1 88 ? -11.218 9.421 0.416 1.00 95.75 88 ARG A C 1
ATOM 670 O O . ARG A 1 88 ? -10.020 9.111 0.412 1.00 95.75 88 ARG A O 1
ATOM 677 N N . ARG A 1 89 ? -11.997 9.234 1.482 1.00 96.62 89 ARG A N 1
ATOM 678 C CA . ARG A 1 89 ? -11.550 8.575 2.712 1.00 96.62 89 ARG A CA 1
ATOM 679 C C . ARG A 1 89 ? -11.866 7.090 2.675 1.00 96.62 89 ARG A C 1
ATOM 681 O O . ARG A 1 89 ? -12.971 6.695 2.313 1.00 96.62 89 ARG A O 1
ATOM 688 N N . LEU A 1 90 ? -10.901 6.281 3.086 1.00 96.69 90 LEU A N 1
ATOM 689 C CA . LEU A 1 90 ? -11.057 4.852 3.299 1.00 96.69 90 LEU A CA 1
ATOM 690 C C . LEU A 1 90 ? -10.942 4.543 4.786 1.00 96.69 90 LEU A C 1
ATOM 692 O O . LEU A 1 90 ? -10.005 4.989 5.447 1.00 96.69 90 LEU A O 1
ATOM 696 N N . CYS A 1 91 ? -11.868 3.735 5.282 1.00 97.00 91 CYS A N 1
ATOM 697 C CA . CYS A 1 91 ? -11.727 3.041 6.548 1.00 97.00 91 CYS A CA 1
ATOM 698 C C . CYS A 1 91 ? -11.031 1.701 6.290 1.00 97.00 91 CYS A C 1
ATOM 700 O O . CYS A 1 91 ? -11.489 0.912 5.460 1.00 97.00 91 CYS A O 1
ATOM 702 N N . LEU A 1 92 ? -9.907 1.486 6.967 1.00 96.50 92 LEU A N 1
ATOM 703 C CA . LEU A 1 92 ? -9.063 0.299 6.915 1.00 96.50 92 LEU A CA 1
ATOM 704 C C . LEU A 1 92 ? -9.032 -0.279 8.328 1.00 96.50 92 LEU A C 1
ATOM 706 O O . LEU A 1 92 ? -8.312 0.258 9.165 1.00 96.50 92 LEU A O 1
ATOM 710 N N . GLY A 1 93 ? -9.820 -1.312 8.627 1.00 94.50 93 GLY A N 1
ATOM 711 C CA . GLY A 1 93 ? -9.928 -1.803 10.008 1.00 94.50 93 GLY A CA 1
ATOM 712 C C . GLY A 1 93 ? -10.345 -0.685 10.977 1.00 94.50 93 GLY A C 1
ATOM 713 O O . GLY A 1 93 ? -11.450 -0.155 10.868 1.00 94.50 93 GLY A O 1
ATOM 714 N N . GLU A 1 94 ? -9.460 -0.306 11.906 1.00 96.44 94 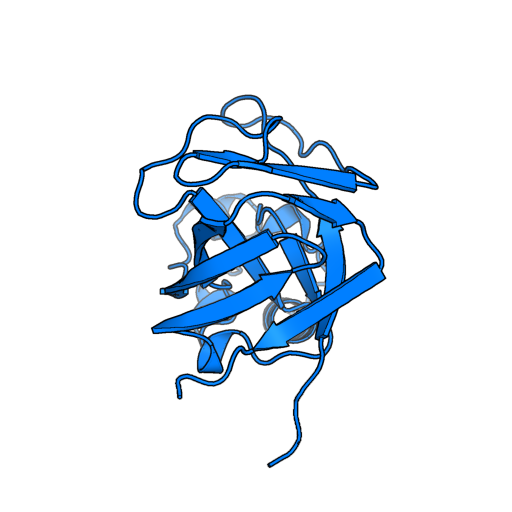GLU A N 1
ATOM 715 C CA . GLU A 1 94 ? -9.675 0.806 12.852 1.00 96.44 94 GLU A CA 1
ATOM 716 C C . GLU A 1 94 ? -9.115 2.160 12.370 1.00 96.44 94 GLU A C 1
ATOM 718 O O . GLU A 1 94 ? -9.348 3.187 13.007 1.00 96.44 94 GLU A O 1
ATOM 723 N N . ALA A 1 95 ? -8.354 2.185 11.275 1.00 97.94 95 ALA A N 1
ATOM 724 C CA . ALA A 1 95 ? -7.697 3.385 10.767 1.00 97.94 95 ALA A CA 1
ATOM 725 C C . ALA A 1 95 ? -8.520 4.076 9.670 1.00 97.94 95 ALA A C 1
ATOM 727 O O . ALA A 1 95 ? -9.198 3.430 8.873 1.00 97.94 95 ALA A O 1
ATOM 728 N N . VAL A 1 96 ? -8.392 5.401 9.567 1.00 98.06 96 VAL A N 1
ATOM 729 C CA . VAL A 1 96 ? -8.958 6.184 8.458 1.00 98.06 96 VAL A CA 1
ATOM 730 C C . VAL A 1 96 ? -7.833 6.847 7.686 1.00 98.06 96 VAL A C 1
ATOM 732 O O . VAL A 1 96 ? -7.003 7.564 8.252 1.00 98.06 96 VAL A O 1
ATOM 735 N N . VAL A 1 97 ? -7.821 6.622 6.375 1.00 97.75 97 VAL A N 1
ATOM 736 C CA . VAL A 1 97 ? -6.858 7.228 5.459 1.00 97.75 97 VAL A CA 1
ATOM 737 C C . VAL A 1 97 ? -7.570 8.042 4.393 1.00 97.75 97 VAL A C 1
ATOM 739 O O . VAL A 1 97 ? -8.621 7.650 3.900 1.00 97.75 97 VAL A O 1
ATOM 742 N N . HIS A 1 98 ? -6.972 9.151 3.984 1.00 97.81 98 HIS A N 1
ATOM 743 C CA . HIS A 1 98 ? -7.438 9.942 2.853 1.00 97.81 98 HIS A CA 1
ATOM 744 C C . HIS A 1 98 ? -6.528 9.684 1.663 1.00 97.81 98 HIS A C 1
ATOM 746 O O . HIS A 1 98 ? -5.326 9.957 1.715 1.00 97.81 98 HIS A O 1
ATOM 752 N N . VAL A 1 99 ? -7.090 9.118 0.599 1.00 97.50 99 VAL A N 1
ATOM 753 C CA . VAL A 1 99 ? -6.371 8.844 -0.643 1.00 97.50 99 VAL A CA 1
ATOM 754 C C . VAL A 1 99 ? -6.153 10.153 -1.387 1.00 97.50 99 VAL A C 1
ATOM 756 O O . VAL A 1 99 ? -7.102 10.827 -1.758 1.00 97.50 99 VAL A O 1
ATOM 759 N N . ARG A 1 100 ? -4.893 10.510 -1.622 1.00 96.81 100 ARG A N 1
ATOM 760 C CA . ARG A 1 100 ? -4.499 11.816 -2.169 1.00 96.81 100 ARG A CA 1
ATOM 761 C C . ARG A 1 100 ? -4.151 11.786 -3.652 1.00 96.81 100 ARG A C 1
ATOM 763 O O . ARG A 1 100 ? -3.919 12.838 -4.238 1.00 96.81 100 ARG A O 1
ATOM 770 N N . GLY A 1 101 ? -4.042 10.602 -4.250 1.00 96.00 101 GLY A N 1
ATOM 771 C CA . GLY A 1 101 ? -3.743 10.483 -5.670 1.00 96.00 101 GLY A CA 1
ATOM 772 C C . GLY A 1 101 ? -3.257 9.107 -6.095 1.00 96.00 101 GLY A C 1
ATOM 773 O O . GLY A 1 101 ? -3.051 8.198 -5.289 1.00 96.00 101 GLY A O 1
ATOM 774 N N . GLU A 1 102 ? -3.053 8.975 -7.400 1.00 96.19 102 GLU A N 1
ATOM 775 C CA . GLU A 1 102 ? -2.473 7.786 -8.013 1.00 96.19 102 GLU A CA 1
ATOM 776 C C . GLU A 1 102 ? -0.969 7.689 -7.750 1.00 96.19 102 GLU A C 1
ATOM 778 O O . GLU A 1 102 ? -0.232 8.677 -7.697 1.00 96.19 102 GLU A O 1
ATOM 783 N N . MET A 1 103 ? -0.469 6.469 -7.656 1.00 94.44 103 MET A N 1
ATOM 784 C CA . MET A 1 103 ? 0.951 6.238 -7.536 1.00 94.44 103 MET A CA 1
ATOM 785 C C . MET A 1 103 ? 1.580 6.102 -8.926 1.00 94.44 103 MET A C 1
ATOM 787 O O . MET A 1 103 ? 1.388 5.109 -9.611 1.00 94.44 103 MET A O 1
ATOM 791 N N . LYS A 1 104 ? 2.427 7.049 -9.330 1.00 91.06 104 LYS A N 1
ATOM 792 C CA . LYS A 1 104 ? 3.059 7.007 -10.661 1.00 91.06 104 LYS A 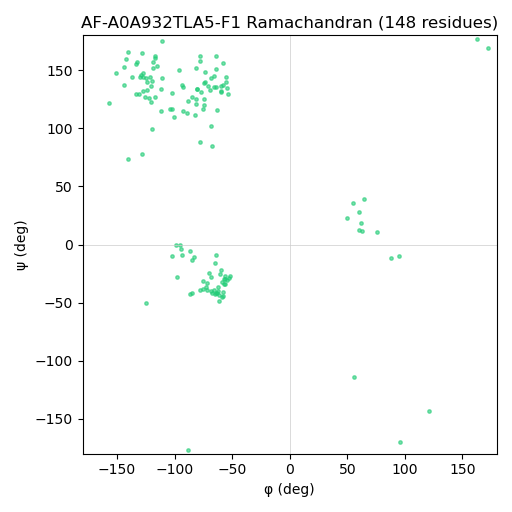CA 1
ATOM 793 C C . LYS A 1 104 ? 4.168 5.939 -10.733 1.00 91.06 104 LYS A C 1
ATOM 795 O O . LYS A 1 104 ? 5.085 5.971 -9.899 1.00 91.06 104 LYS A O 1
ATOM 800 N N . PRO A 1 105 ? 4.134 4.995 -11.696 1.00 88.75 105 PRO A N 1
ATOM 801 C CA . PRO A 1 105 ? 5.188 3.997 -11.848 1.00 88.75 105 PRO A CA 1
ATOM 802 C C . PRO A 1 105 ? 6.481 4.665 -12.343 1.00 88.75 105 PRO A C 1
ATOM 804 O O . PRO A 1 105 ? 6.478 5.475 -13.271 1.00 88.75 105 PRO A O 1
ATOM 807 N N . CYS A 1 106 ? 7.608 4.346 -11.705 1.00 88.94 106 CYS A N 1
ATOM 808 C CA . CYS A 1 106 ? 8.917 4.922 -12.022 1.00 88.94 106 CYS A CA 1
ATOM 809 C C . CYS A 1 106 ? 9.858 3.882 -12.643 1.00 88.94 106 CYS A C 1
ATOM 811 O O . CYS A 1 106 ? 9.528 2.699 -12.691 1.00 88.94 106 CYS A O 1
ATOM 813 N N . ALA A 1 107 ? 11.048 4.315 -13.075 1.00 88.25 107 ALA A N 1
ATOM 814 C CA . ALA A 1 107 ? 12.060 3.448 -13.693 1.00 88.25 107 ALA A CA 1
ATOM 815 C C . ALA A 1 107 ? 12.402 2.194 -12.861 1.00 88.25 107 ALA A C 1
ATOM 817 O O . ALA A 1 107 ? 12.712 1.152 -13.421 1.00 88.25 107 ALA A O 1
ATOM 818 N N . ARG A 1 108 ? 12.234 2.248 -11.532 1.00 86.62 108 ARG A N 1
ATOM 819 C CA . ARG A 1 108 ? 12.434 1.087 -10.647 1.00 86.62 108 ARG A CA 1
ATOM 820 C C . ARG A 1 108 ? 11.511 -0.092 -10.939 1.00 86.62 108 ARG A C 1
ATOM 822 O O . ARG A 1 108 ? 11.842 -1.210 -10.573 1.00 86.62 108 ARG A O 1
ATOM 829 N N . MET A 1 109 ? 10.341 0.148 -11.528 1.00 92.19 109 MET A N 1
ATOM 830 C CA . MET A 1 109 ? 9.456 -0.946 -11.931 1.00 92.19 109 MET A CA 1
ATOM 831 C C . MET A 1 109 ? 10.080 -1.738 -13.077 1.00 92.19 109 MET A C 1
ATOM 833 O O . MET A 1 109 ? 10.070 -2.960 -13.017 1.00 92.19 109 MET A O 1
ATOM 837 N N . ASP A 1 110 ? 10.716 -1.060 -14.035 1.00 92.44 110 ASP A N 1
ATOM 838 C CA . ASP A 1 110 ? 11.439 -1.727 -15.122 1.00 92.44 110 ASP A CA 1
ATOM 839 C C . ASP A 1 110 ? 12.742 -2.383 -14.644 1.00 92.44 110 ASP A C 1
ATOM 841 O O . ASP A 1 110 ? 13.104 -3.445 -15.139 1.00 92.44 110 ASP A O 1
ATOM 845 N N . GLU A 1 111 ? 13.420 -1.803 -13.644 1.00 91.06 111 GLU A N 1
ATOM 846 C CA . GLU A 1 111 ? 14.559 -2.456 -12.975 1.00 91.06 111 GLU A CA 1
ATOM 847 C C . GLU A 1 111 ? 14.138 -3.763 -12.282 1.00 91.06 111 GLU A C 1
ATOM 849 O O . GLU A 1 111 ? 14.874 -4.745 -12.316 1.00 91.06 111 GLU A O 1
ATOM 854 N N . ALA A 1 112 ? 12.958 -3.784 -11.649 1.00 89.75 112 ALA A N 1
ATOM 855 C CA . ALA A 1 112 ? 12.420 -4.983 -11.012 1.00 89.75 112 ALA A CA 1
ATOM 856 C C . ALA A 1 112 ? 11.958 -6.019 -12.045 1.00 89.75 112 ALA A C 1
ATOM 858 O O . ALA A 1 112 ? 12.135 -7.222 -11.854 1.00 89.75 112 ALA A O 1
ATOM 859 N N . THR A 1 113 ? 11.339 -5.568 -13.134 1.00 92.94 113 THR A N 1
ATOM 860 C CA . THR A 1 113 ? 10.990 -6.398 -14.283 1.00 92.94 113 THR A CA 1
ATOM 861 C C . THR A 1 113 ? 10.833 -5.525 -15.530 1.00 92.94 113 THR A C 1
ATOM 863 O O . THR A 1 113 ? 9.952 -4.664 -15.541 1.00 92.94 113 THR A O 1
ATOM 866 N N . PRO A 1 114 ? 11.594 -5.778 -16.609 1.00 95.25 114 PRO A N 1
ATOM 867 C CA . PRO A 1 114 ? 11.482 -5.005 -17.843 1.00 95.25 114 PRO A CA 1
ATOM 868 C C . PRO A 1 114 ? 10.045 -4.958 -18.379 1.00 95.25 114 PRO A C 1
ATOM 870 O O . PRO A 1 114 ? 9.406 -5.998 -18.507 1.00 95.25 114 PRO A O 1
ATOM 873 N N . GLY A 1 115 ? 9.539 -3.759 -18.687 1.00 94.31 115 GLY A N 1
ATOM 874 C CA . GLY A 1 115 ? 8.193 -3.546 -19.238 1.00 94.31 115 GLY A CA 1
ATOM 875 C C . GLY A 1 115 ? 7.090 -3.384 -18.187 1.00 94.31 115 GLY A C 1
ATOM 876 O O . GLY A 1 115 ? 5.990 -2.927 -18.513 1.00 94.31 115 GLY A O 1
ATOM 877 N N . LEU A 1 116 ? 7.374 -3.677 -16.913 1.00 95.12 116 LEU A N 1
ATOM 878 C CA . LEU A 1 116 ? 6.396 -3.566 -15.831 1.00 95.12 116 LEU A CA 1
ATOM 879 C C . LEU A 1 116 ? 5.901 -2.128 -15.648 1.00 95.12 116 LEU A C 1
ATOM 881 O O . LEU A 1 116 ? 4.721 -1.912 -15.373 1.00 95.12 116 LEU A O 1
ATOM 885 N N . ARG A 1 117 ? 6.769 -1.123 -15.824 1.00 94.62 117 ARG A N 1
ATOM 886 C CA . ARG A 1 117 ? 6.370 0.283 -15.679 1.00 94.62 117 ARG A CA 1
ATOM 887 C C . ARG A 1 117 ? 5.244 0.648 -16.641 1.00 94.62 117 ARG A C 1
ATOM 889 O O . ARG A 1 117 ? 4.293 1.304 -16.220 1.00 94.62 117 ARG A O 1
ATOM 896 N N . ALA A 1 118 ? 5.362 0.232 -17.901 1.00 94.81 118 ALA A N 1
ATOM 897 C CA . ALA A 1 118 ? 4.373 0.507 -18.936 1.00 94.81 118 ALA A CA 1
ATOM 898 C C . ALA A 1 118 ? 3.044 -0.198 -18.636 1.00 94.81 118 ALA A C 1
ATOM 900 O O . ALA A 1 118 ? 1.989 0.408 -18.784 1.00 94.81 118 ALA A O 1
ATOM 901 N N . CYS A 1 119 ? 3.085 -1.433 -18.128 1.00 95.81 119 CYS A N 1
ATOM 902 C CA . CYS A 1 119 ? 1.881 -2.205 -17.801 1.00 95.81 119 CYS A CA 1
ATOM 903 C C . CYS A 1 119 ? 1.112 -1.667 -16.581 1.00 95.81 119 CYS A C 1
ATOM 905 O O . CYS A 1 119 ? -0.096 -1.876 -16.466 1.00 95.81 119 CYS A O 1
ATOM 907 N N . LEU A 1 120 ? 1.800 -0.961 -15.678 1.00 95.06 120 LEU A N 1
ATOM 908 C CA . LEU A 1 120 ? 1.212 -0.339 -14.486 1.00 95.06 120 LEU A CA 1
ATOM 909 C C . LEU A 1 120 ? 0.611 1.052 -14.740 1.00 95.06 120 LEU A C 1
ATOM 911 O O . LEU A 1 120 ? -0.066 1.595 -13.868 1.00 95.06 120 LEU A O 1
ATOM 915 N N . GLN A 1 121 ? 0.911 1.663 -15.885 1.00 92.25 121 GLN A N 1
ATOM 916 C CA . GLN A 1 121 ? 0.525 3.037 -16.199 1.00 92.25 121 GLN A CA 1
ATOM 917 C C . GLN A 1 121 ? -0.968 3.205 -16.558 1.00 92.25 121 GLN A C 1
ATOM 919 O O . GLN A 1 121 ? -1.553 4.202 -16.132 1.00 92.25 121 GLN A O 1
ATOM 924 N N . PRO A 1 122 ? -1.611 2.273 -17.293 1.00 93.81 122 PRO A N 1
ATOM 925 C CA . PRO A 1 122 ? -3.045 2.328 -17.564 1.00 93.81 122 PRO A CA 1
ATOM 926 C C . PRO A 1 122 ? -3.882 2.204 -16.293 1.00 93.81 122 PRO A C 1
ATOM 928 O O . PRO A 1 122 ? -3.471 1.545 -15.339 1.00 93.81 122 PRO A O 1
ATOM 931 N N . ASP A 1 123 ? -5.071 2.810 -16.305 1.00 91.31 123 ASP A N 1
ATOM 932 C CA . ASP A 1 123 ? -6.139 2.648 -15.304 1.00 91.31 123 ASP A CA 1
ATOM 933 C C . ASP A 1 123 ? -5.704 2.808 -13.839 1.00 91.31 123 ASP A C 1
ATOM 935 O O . ASP A 1 123 ? -6.358 2.303 -12.933 1.00 91.31 123 ASP A O 1
ATOM 939 N N . ARG A 1 124 ? -4.594 3.517 -13.588 1.00 94.44 124 ARG A N 1
ATOM 940 C CA . ARG A 1 124 ? -4.019 3.704 -12.245 1.00 94.44 124 ARG A CA 1
ATOM 941 C C . ARG A 1 124 ? -3.617 2.383 -11.569 1.00 94.44 124 ARG A C 1
ATOM 943 O O . ARG A 1 124 ? -3.533 2.311 -10.343 1.00 94.44 124 ARG A O 1
ATOM 950 N N . ARG A 1 125 ? -3.276 1.355 -12.359 1.00 95.25 125 ARG A N 1
ATOM 951 C CA . ARG A 1 125 ? -2.930 0.003 -11.871 1.00 95.25 125 ARG A CA 1
ATOM 952 C C . ARG A 1 125 ? -1.734 -0.034 -10.924 1.00 95.25 125 ARG A C 1
ATOM 954 O O . ARG A 1 125 ? -1.566 -0.960 -10.138 1.00 95.25 125 ARG A O 1
ATOM 961 N N . ALA A 1 126 ? -0.887 0.988 -10.984 1.00 95.94 126 ALA A N 1
ATOM 962 C CA . ALA A 1 126 ? 0.231 1.179 -10.074 1.00 95.94 126 ALA A CA 1
ATOM 963 C C . ALA A 1 126 ? -0.172 1.406 -8.601 1.00 95.94 126 ALA A C 1
ATOM 965 O O . ALA A 1 126 ? 0.728 1.411 -7.749 1.00 95.94 126 ALA A O 1
ATOM 966 N N . GLY A 1 127 ? -1.465 1.597 -8.315 1.00 97.12 127 GLY A N 1
ATOM 967 C CA . GLY A 1 127 ? -2.022 1.815 -6.985 1.00 97.12 127 GLY A CA 1
ATOM 968 C C . GLY A 1 127 ? -2.213 3.294 -6.647 1.00 97.12 127 GLY A C 1
ATOM 969 O O . GLY A 1 127 ? -2.062 4.176 -7.493 1.00 97.12 127 GLY A O 1
ATOM 970 N N . VAL A 1 128 ? -2.511 3.574 -5.381 1.00 97.56 128 VAL A N 1
ATOM 971 C CA . VAL A 1 128 ? -2.748 4.928 -4.859 1.00 97.56 128 VAL A CA 1
ATOM 972 C C . VAL A 1 128 ? -1.890 5.210 -3.631 1.00 97.56 128 VAL A C 1
ATOM 974 O O . VAL A 1 128 ? -1.325 4.303 -3.013 1.00 97.56 128 VAL A O 1
ATOM 977 N N . TYR A 1 129 ? -1.786 6.484 -3.268 1.00 97.62 129 TYR A N 1
ATOM 978 C CA . TYR A 1 129 ? -1.211 6.894 -1.998 1.00 97.62 129 TYR A CA 1
ATOM 979 C C . TYR A 1 129 ? -2.195 7.657 -1.126 1.00 97.62 129 TYR A C 1
ATOM 981 O O . TYR A 1 129 ? -3.091 8.339 -1.620 1.00 97.62 129 TYR A O 1
ATOM 989 N N . SER A 1 130 ? -1.989 7.563 0.182 1.00 97.69 130 SER A N 1
ATOM 990 C CA . SER A 1 130 ? -2.840 8.182 1.182 1.00 97.69 130 SER A CA 1
ATOM 991 C C . SER A 1 130 ? -2.054 8.771 2.350 1.00 97.69 130 SER A C 1
ATOM 993 O O . SER A 1 130 ? -0.862 8.501 2.555 1.00 97.69 130 SER A O 1
ATOM 995 N N . VAL A 1 131 ? -2.760 9.594 3.118 1.00 97.88 131 VAL A N 1
ATOM 996 C CA . VAL A 1 131 ? -2.346 10.094 4.431 1.00 97.88 131 VAL A CA 1
ATOM 997 C C . VAL A 1 131 ? -3.232 9.476 5.504 1.00 97.88 131 VAL A C 1
ATOM 999 O O . VAL A 1 131 ? -4.420 9.265 5.269 1.00 97.88 131 VAL A O 1
ATOM 1002 N N . VAL A 1 132 ? -2.664 9.162 6.666 1.00 97.44 132 VAL A N 1
ATOM 1003 C CA . VAL A 1 132 ? -3.416 8.640 7.809 1.00 97.44 132 VAL A CA 1
ATOM 1004 C C . VAL A 1 132 ? -4.037 9.822 8.543 1.00 97.44 132 VAL A C 1
ATOM 1006 O O . VAL A 1 132 ? -3.317 10.620 9.142 1.00 97.44 132 VAL A O 1
ATOM 1009 N N . GLU A 1 133 ? -5.361 9.939 8.489 1.00 96.75 133 GLU A N 1
ATOM 1010 C CA . GLU A 1 133 ? -6.106 10.980 9.208 1.00 96.75 133 GLU A CA 1
ATOM 1011 C C . GLU A 1 133 ? -6.429 10.526 10.636 1.00 96.75 133 GLU A C 1
ATOM 1013 O O . GLU A 1 133 ? -6.234 11.285 11.583 1.00 96.75 133 GLU A O 1
ATOM 1018 N N . SER A 1 134 ? -6.839 9.263 10.800 1.00 97.56 134 SER A N 1
ATOM 1019 C CA . SER A 1 134 ? -7.050 8.627 12.103 1.00 97.56 134 SER A CA 1
ATOM 1020 C C . SER A 1 134 ? -6.243 7.336 12.194 1.00 97.56 134 SER A C 1
ATOM 1022 O O . SER A 1 134 ? -6.322 6.482 11.310 1.00 97.56 134 SER A O 1
ATOM 1024 N N . GLY A 1 135 ? -5.437 7.214 13.249 1.00 97.06 135 GLY A N 1
ATOM 1025 C CA . GLY A 1 135 ? -4.639 6.018 13.514 1.00 97.06 135 GLY A CA 1
ATOM 1026 C C . GLY A 1 135 ? -5.470 4.888 14.119 1.00 97.06 135 GLY A C 1
ATOM 1027 O O . GLY A 1 135 ? -6.546 5.121 14.660 1.00 97.06 135 GLY A O 1
ATOM 1028 N N . GLY A 1 136 ? -4.947 3.668 14.056 1.00 97.50 136 GLY A N 1
ATOM 1029 C CA . GLY A 1 136 ? -5.632 2.473 14.540 1.00 97.50 136 GLY A CA 1
ATOM 1030 C C . GLY A 1 136 ? -4.890 1.198 14.161 1.00 97.50 136 GLY A C 1
ATOM 1031 O O . GLY A 1 136 ? -3.943 1.232 13.364 1.00 97.50 136 GLY A O 1
ATOM 1032 N N . ARG A 1 137 ? -5.303 0.069 14.743 1.00 98.00 137 ARG A N 1
ATOM 1033 C CA . ARG A 1 137 ? -4.808 -1.243 14.320 1.00 98.00 137 ARG A CA 1
ATOM 1034 C C . ARG A 1 137 ? -5.461 -1.626 12.993 1.00 98.00 137 ARG A C 1
ATOM 1036 O O . ARG A 1 137 ? -6.660 -1.430 12.801 1.00 98.00 137 ARG A O 1
ATOM 1043 N N . ILE A 1 138 ? -4.663 -2.199 12.104 1.00 98.12 138 ILE A N 1
ATOM 1044 C CA . ILE A 1 138 ? -5.123 -2.841 10.875 1.00 98.12 138 ILE A CA 1
ATOM 1045 C C . ILE A 1 138 ? -4.554 -4.254 10.805 1.00 98.12 138 ILE A C 1
ATOM 1047 O O . ILE A 1 138 ? -3.416 -4.478 11.215 1.00 98.12 138 ILE A O 1
ATOM 1051 N N . ALA A 1 139 ? -5.320 -5.195 10.277 1.00 98.38 139 ALA A N 1
ATOM 1052 C CA . ALA A 1 139 ? -4.925 -6.586 10.113 1.00 98.38 139 ALA A CA 1
ATOM 1053 C C . ALA A 1 139 ? -5.266 -7.111 8.715 1.00 98.38 139 ALA A C 1
ATOM 1055 O O . ALA A 1 139 ? -6.166 -6.618 8.033 1.00 98.38 139 ALA A O 1
ATOM 1056 N N . VAL A 1 140 ? -4.535 -8.135 8.276 1.00 98.31 140 VAL A N 1
ATOM 1057 C CA . VAL A 1 140 ? -4.923 -8.910 7.093 1.00 98.31 140 VAL A CA 1
ATOM 1058 C C . VAL A 1 140 ? -6.298 -9.532 7.349 1.00 98.31 140 VAL A C 1
ATOM 1060 O O . VAL A 1 140 ? -6.532 -10.135 8.393 1.00 98.31 140 VAL A O 1
ATOM 1063 N N . GLY A 1 141 ? -7.207 -9.380 6.390 1.00 97.81 141 GLY A N 1
ATOM 1064 C CA . GLY A 1 141 ? -8.613 -9.762 6.507 1.00 97.81 141 GLY A CA 1
ATOM 1065 C C . GLY A 1 141 ? -9.543 -8.624 6.933 1.00 97.81 141 GLY A C 1
ATOM 1066 O O . GLY A 1 141 ? -10.759 -8.786 6.825 1.00 97.81 141 GLY A O 1
ATOM 1067 N N . ASP A 1 142 ? -9.019 -7.467 7.356 1.00 97.81 142 ASP A N 1
ATOM 1068 C CA . ASP A 1 142 ? -9.865 -6.320 7.686 1.00 97.81 142 ASP A CA 1
ATOM 1069 C C . ASP A 1 142 ? -10.578 -5.767 6.453 1.00 97.81 142 ASP A C 1
ATOM 1071 O O . ASP A 1 142 ? -10.035 -5.717 5.345 1.00 97.81 142 ASP A O 1
ATOM 1075 N N . ALA A 1 143 ? -11.804 -5.295 6.671 1.00 96.69 143 ALA A N 1
ATOM 1076 C CA . ALA A 1 143 ? -12.591 -4.646 5.639 1.00 96.69 143 ALA A CA 1
ATOM 1077 C C . ALA A 1 143 ? -11.983 -3.294 5.237 1.00 96.69 143 ALA A C 1
ATOM 1079 O O . ALA A 1 143 ? -11.517 -2.517 6.075 1.00 96.69 143 ALA A O 1
ATOM 1080 N N . VAL A 1 144 ? -12.077 -2.997 3.944 1.00 97.12 144 VAL A N 1
ATOM 1081 C CA . VAL A 1 144 ? -11.746 -1.708 3.343 1.00 97.12 144 VAL A CA 1
ATOM 1082 C C . VAL A 1 144 ? -13.038 -1.084 2.846 1.00 97.12 144 VAL A C 1
ATOM 1084 O O . VAL A 1 144 ? -13.680 -1.623 1.946 1.00 97.12 144 VAL A O 1
ATOM 1087 N N . ARG A 1 145 ? -13.441 0.044 3.427 1.00 95.69 145 ARG A N 1
ATOM 1088 C CA . ARG A 1 145 ? -14.702 0.716 3.080 1.00 95.69 145 ARG A CA 1
ATOM 1089 C C . ARG A 1 145 ? -14.444 2.144 2.662 1.00 95.69 145 ARG A C 1
ATOM 1091 O O . ARG A 1 145 ? -13.642 2.827 3.295 1.00 95.69 145 ARG A O 1
ATOM 1098 N N . VAL A 1 146 ? -15.147 2.607 1.636 1.00 95.25 146 VAL A N 1
ATOM 1099 C CA . VAL A 1 146 ? -15.119 4.027 1.295 1.00 95.25 146 VAL A CA 1
ATOM 1100 C C . VAL A 1 146 ? -16.082 4.760 2.210 1.00 95.25 146 VAL A C 1
ATOM 1102 O O . VAL A 1 146 ? -17.253 4.409 2.286 1.00 95.25 146 VAL A O 1
ATOM 1105 N N . LEU A 1 147 ? -15.592 5.775 2.910 1.00 92.62 147 LEU A N 1
ATOM 1106 C CA . LEU A 1 147 ? -16.447 6.621 3.724 1.00 92.62 147 LEU A CA 1
ATOM 1107 C C . LEU A 1 147 ? -17.201 7.587 2.806 1.00 92.62 147 LEU A C 1
ATOM 1109 O O . LEU A 1 147 ? -16.618 8.212 1.913 1.00 92.62 147 LEU A O 1
ATOM 1113 N N . SER A 1 148 ? -18.510 7.672 3.008 1.00 81.88 148 SER A N 1
ATOM 1114 C CA . SER A 1 148 ? -19.346 8.713 2.418 1.00 81.88 148 SER A CA 1
ATOM 1115 C C . SER A 1 148 ? -19.022 10.043 3.095 1.00 81.88 148 SER A C 1
ATOM 1117 O O . SER A 1 148 ? -18.869 10.085 4.314 1.00 81.88 148 SER A O 1
ATOM 1119 N N . GLU A 1 149 ? -18.901 11.115 2.317 1.00 63.78 149 GLU A N 1
ATOM 1120 C CA . GLU A 1 149 ? -18.941 12.469 2.872 1.00 63.78 149 GLU A CA 1
ATOM 1121 C C . GLU A 1 149 ? -20.423 12.832 3.056 1.00 63.78 149 GLU A C 1
ATOM 1123 O O . GLU A 1 149 ? -21.189 12.741 2.093 1.00 63.78 149 GLU A O 1
ATOM 1128 N N . GLU A 1 150 ? -20.836 13.132 4.291 1.00 47.31 150 GLU A N 1
ATOM 1129 C CA . GLU A 1 150 ? -22.124 13.786 4.588 1.00 47.31 150 GLU A CA 1
ATOM 1130 C C . GLU A 1 150 ? -22.025 15.299 4.365 1.00 47.31 150 GLU A C 1
ATOM 1132 O O . GLU A 1 150 ? -20.972 15.881 4.723 1.00 47.31 150 GLU A O 1
#

Mean predicted aligned error: 3.74 Å

pLDDT: mean 93.27, std 8.99, range [42.62, 98.38]

Foldseek 3Di:
DDFFKKFWAWFWADQDPPDQTDTDQKFKQDAQFATPNHHGDPSFFRFWEAEPVLLVQLQVVVVHDDDPCLLVGRTYMYRDLQLVQAQFWKDAAPWIKGWPFADQQDCSSCVSPNPSNVSCHPSSNSTTGIGTRGIDMHGGGTMITTDDDD

Nearest PDB structures (foldseek):
  1o65-assembly2_B  TM=7.732E-01  e=4.709E-09  Escherichia coli
  1o67-assembly2_B  TM=7.329E-01  e=4.144E-09  Escherichia coli
  5yhh-assembly1_A  TM=8.060E-01  e=3.648E-08  Geobacillus stearothermophilus
  5yhi-assembly1_B  TM=7.764E-01  e=1.588E-08  Escherichia coli K-12
  1o65-assembly3_C  TM=7.092E-01  e=1.804E-09  Escherichia coli

Sequence (150 aa):
MSDSTGVIEAILVYPTPRCVPVPLAEATAVANVGLREDRNRPAERQVTLLSREDWQRATAALDRELPPETRRANLVVGGIPLAETIDRRLCLGEAVVHVRGEMKPCARMDEATPGLRACLQPDRRAGVYSVVESGGRIAVGDAVRVLSEE

Radius of gyration: 14.31 Å; Cα contacts (8 Å, |Δi|>4): 378; chains: 1; bounding box: 41×28×34 Å

Secondary structure (DSSP, 8-state):
-----EEEEEEEE-SSTTPPPEEESEEEEETTTEETTSPP--TT-SEEEEEHHHHHHHHHTTT----GGGG--SEEEESS-GGGGTTSEEEETTEEEEEEEE----HHHHHHSTTHHHHTSGGGTT-EEEEEEE-EEEETT-EEEEPPP-